Protein AF-A0AAV4APY5-F1 (afdb_monomer)

Solvent-accessible surface area (backbone atoms only — not comparable to full-atom values): 4426 Å² total; per-residue (Å²): 117,67,67,64,55,51,52,70,72,42,55,71,67,55,45,50,53,51,51,52,50,54,52,50,51,52,51,50,52,49,56,57,74,36,35,78,78,40,80,50,80,63,50,89,91,41,75,72,58,32,35,28,32,24,58,47,30,35,33,37,63,38,81,93,68,46,64,62,45,82,37,102,46,81,81,128

Organism: NCBI:txid259542

Radius of gyration: 19.42 Å; Cα contacts (8 Å, |Δi|>4): 87; chains: 1; bounding box: 52×24×44 Å

Secondary structure (DSSP, 8-state):
-HHHHHHHHS-HHHHHHHHHHHHHHHHHHHHHH-S-SEEE---GGGGGG-EEE-SSEEEES-SSS--EEE-SSS--

Structure (mmCIF, N/CA/C/O backbone):
data_AF-A0AAV4APY5-F1
#
_entry.id   AF-A0AAV4APY5-F1
#
loop_
_atom_site.group_PDB
_atom_site.id
_atom_site.type_symbol
_atom_site.label_atom_id
_atom_site.label_alt_id
_atom_site.label_comp_id
_atom_site.label_asym_id
_atom_site.label_entity_id
_atom_site.label_seq_id
_atom_site.pdbx_PDB_ins_code
_atom_site.Cartn_x
_atom_site.Cartn_y
_atom_site.Cartn_z
_atom_site.occupancy
_atom_site.B_iso_or_equiv
_atom_site.auth_seq_id
_atom_site.auth_comp_id
_atom_site.auth_asym_id
_atom_site.auth_atom_id
_atom_site.pdbx_PDB_model_num
ATOM 1 N N . MET A 1 1 ? -23.224 3.674 10.255 1.00 58.12 1 MET A N 1
ATOM 2 C CA . MET A 1 1 ? -22.941 3.780 11.712 1.00 58.12 1 MET A CA 1
ATOM 3 C C . MET A 1 1 ? -22.605 2.448 12.413 1.00 58.12 1 MET A C 1
ATOM 5 O O . MET A 1 1 ? -22.316 2.484 13.603 1.00 58.12 1 MET A O 1
ATOM 9 N N . GLY A 1 2 ? -22.608 1.284 11.743 1.00 82.75 2 GLY A N 1
ATOM 10 C CA . GLY A 1 2 ? -22.341 -0.006 12.411 1.00 82.75 2 GLY A CA 1
ATOM 11 C C . GLY A 1 2 ? -20.909 -0.167 12.937 1.00 82.75 2 GLY A C 1
ATOM 12 O O . GLY A 1 2 ? -20.712 -0.672 14.035 1.00 82.75 2 GLY A O 1
ATOM 13 N N . LEU A 1 3 ? -19.923 0.352 12.203 1.00 80.81 3 LEU A N 1
ATOM 14 C CA . LEU A 1 3 ? -18.499 0.191 12.515 1.00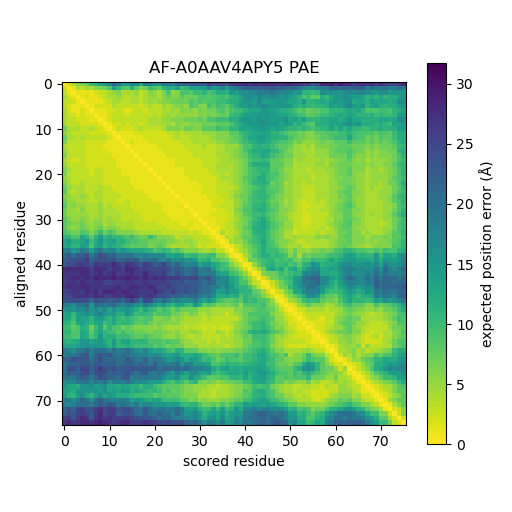 80.81 3 LEU A CA 1
ATOM 15 C C . LEU A 1 3 ? -18.083 0.954 13.786 1.00 80.81 3 LEU A C 1
ATOM 17 O O . LEU A 1 3 ? -17.439 0.393 14.665 1.00 80.81 3 LEU A O 1
ATOM 21 N N . ILE A 1 4 ? -18.554 2.196 13.940 1.00 86.25 4 ILE A N 1
ATOM 22 C CA . ILE A 1 4 ? -18.298 3.024 15.132 1.00 86.25 4 ILE A CA 1
ATOM 23 C C . ILE A 1 4 ? -18.939 2.395 16.375 1.00 86.25 4 ILE A C 1
ATOM 25 O O . ILE A 1 4 ? -18.296 2.281 17.415 1.00 86.25 4 ILE A O 1
ATOM 29 N N . ARG A 1 5 ? -20.197 1.942 16.271 1.00 89.00 5 ARG A N 1
ATOM 30 C CA . ARG A 1 5 ? -20.889 1.286 17.392 1.00 89.00 5 ARG A CA 1
ATOM 31 C C . ARG A 1 5 ? -20.230 -0.045 17.766 1.00 89.00 5 ARG A C 1
ATOM 33 O O . ARG A 1 5 ? -20.058 -0.308 18.951 1.00 89.00 5 ARG A O 1
ATOM 40 N N . GLY A 1 6 ? -19.818 -0.838 16.776 1.00 87.31 6 GLY A N 1
ATOM 41 C CA . GLY A 1 6 ? -19.097 -2.094 16.989 1.00 87.31 6 GLY A CA 1
ATOM 42 C C . GLY A 1 6 ? -17.735 -1.888 17.652 1.00 87.31 6 GLY A C 1
ATOM 43 O O . GLY A 1 6 ? -17.416 -2.575 18.617 1.00 87.31 6 GLY A O 1
ATOM 44 N N . PHE A 1 7 ? -16.970 -0.888 17.209 1.00 89.06 7 PHE A N 1
ATOM 45 C CA . PHE A 1 7 ? -15.684 -0.553 17.817 1.00 89.06 7 PHE A CA 1
ATOM 46 C C . PHE A 1 7 ? -15.841 -0.083 19.266 1.00 89.06 7 PHE A C 1
ATOM 48 O O . PHE A 1 7 ? -15.115 -0.545 20.139 1.00 89.06 7 PHE A O 1
ATOM 55 N N . LEU A 1 8 ? -16.811 0.794 19.555 1.00 89.44 8 LEU A N 1
ATOM 56 C CA . LEU A 1 8 ? -17.041 1.295 20.915 1.00 89.44 8 LEU A CA 1
ATOM 57 C C . LEU A 1 8 ? -17.442 0.179 21.891 1.00 89.44 8 LEU A C 1
ATOM 59 O O . LEU A 1 8 ? -16.945 0.169 23.020 1.00 89.44 8 LEU A O 1
ATOM 63 N N . ALA A 1 9 ? -18.279 -0.759 21.438 1.00 92.50 9 ALA A N 1
ATOM 64 C CA . ALA A 1 9 ? -18.771 -1.887 22.228 1.00 92.50 9 ALA A CA 1
ATOM 65 C C . ALA A 1 9 ? -17.750 -3.029 22.405 1.00 92.50 9 ALA A C 1
ATOM 67 O O . ALA A 1 9 ? -17.937 -3.882 23.272 1.00 92.50 9 ALA A O 1
ATOM 68 N N . ALA A 1 10 ? -16.676 -3.065 21.610 1.00 90.50 10 ALA A N 1
ATOM 69 C CA . ALA A 1 10 ? -15.654 -4.101 21.704 1.00 90.50 10 ALA A CA 1
ATOM 70 C C . ALA A 1 10 ? -14.812 -3.989 22.989 1.00 90.50 10 ALA A C 1
ATOM 72 O O . ALA A 1 10 ? -14.566 -2.899 23.523 1.00 90.50 10 ALA A O 1
ATOM 73 N N . ASN A 1 11 ? -14.3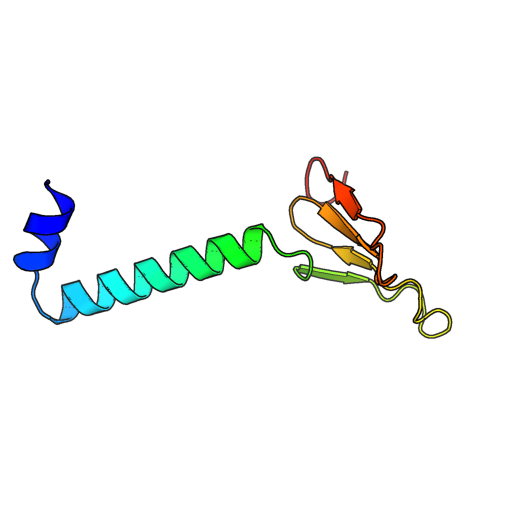12 -5.136 23.456 1.00 94.38 11 ASN A N 1
ATOM 74 C CA . ASN A 1 11 ? -13.330 -5.193 24.536 1.00 94.38 11 ASN A CA 1
ATOM 75 C C . ASN A 1 11 ? -11.974 -4.602 24.091 1.00 94.38 11 ASN A C 1
ATOM 77 O O . ASN A 1 11 ? -11.722 -4.382 22.904 1.00 94.38 11 ASN A O 1
ATOM 81 N N . THR A 1 12 ? -11.080 -4.335 25.047 1.00 93.44 12 THR A N 1
ATOM 82 C CA . THR A 1 12 ? -9.781 -3.693 24.773 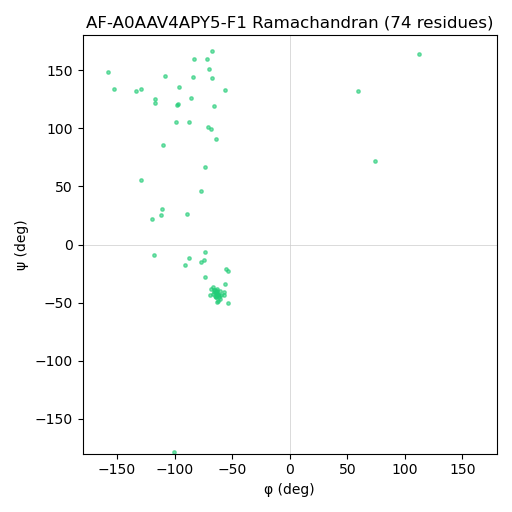1.00 93.44 12 THR A CA 1
ATOM 83 C C . THR A 1 12 ? -8.949 -4.468 23.751 1.00 93.44 12 THR A C 1
ATOM 85 O O . THR A 1 12 ? -8.380 -3.862 22.849 1.00 93.44 12 THR A O 1
ATOM 88 N N . LEU A 1 13 ? -8.932 -5.803 23.833 1.00 94.19 13 LEU A N 1
ATOM 89 C CA . LEU A 1 13 ? -8.210 -6.650 22.879 1.00 94.19 13 LEU A CA 1
ATOM 90 C C . LEU A 1 13 ? -8.763 -6.518 21.455 1.00 94.19 13 LEU A C 1
ATOM 92 O O . LEU A 1 13 ? -7.985 -6.375 20.517 1.00 94.19 13 LEU A O 1
ATOM 96 N N . GLY A 1 14 ? -10.088 -6.492 21.289 1.00 93.12 14 GLY A N 1
ATOM 97 C CA . GLY A 1 14 ? -10.727 -6.293 19.989 1.00 93.12 14 GLY A CA 1
ATOM 98 C C . GLY A 1 14 ? -10.414 -4.924 19.385 1.00 93.12 14 GLY A C 1
ATOM 99 O O . GLY A 1 14 ? -10.163 -4.822 18.187 1.00 93.12 14 GLY A O 1
ATOM 100 N N . LYS A 1 15 ? -10.350 -3.876 20.216 1.00 93.50 15 LYS A N 1
ATOM 101 C CA . LYS A 1 15 ? -9.953 -2.529 19.777 1.00 93.50 15 LYS A CA 1
ATOM 102 C C . LYS A 1 15 ? -8.500 -2.485 19.308 1.00 93.50 15 LYS A C 1
ATOM 104 O O . LYS A 1 15 ? -8.229 -1.912 18.257 1.00 93.50 15 LYS A O 1
ATOM 109 N N . VAL A 1 16 ? -7.585 -3.106 20.055 1.00 96.00 16 VAL A N 1
ATOM 110 C CA . VAL A 1 16 ? -6.167 -3.191 19.671 1.00 96.00 16 VAL A CA 1
ATOM 111 C C . VAL A 1 16 ? -6.016 -3.974 18.371 1.00 96.00 16 VAL A C 1
ATOM 113 O O . VAL A 1 16 ? -5.415 -3.458 17.437 1.00 96.00 16 VAL A O 1
ATOM 116 N N . ALA A 1 17 ? -6.628 -5.158 18.266 1.00 95.31 17 ALA A N 1
ATOM 117 C CA . ALA A 1 17 ? -6.583 -5.968 17.050 1.00 95.31 17 ALA A CA 1
ATOM 118 C C . ALA A 1 17 ? -7.110 -5.200 15.828 1.00 95.31 17 ALA A C 1
ATOM 120 O O . ALA A 1 17 ? -6.482 -5.216 14.772 1.00 95.31 17 ALA A O 1
ATOM 121 N N . PHE A 1 18 ? -8.222 -4.475 15.982 1.00 94.38 18 PHE A N 1
ATOM 122 C 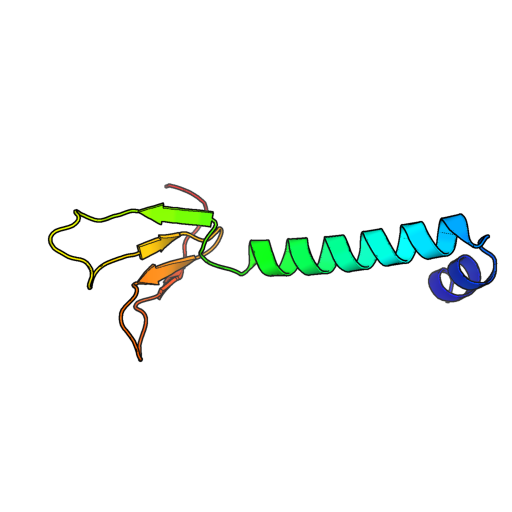CA . PHE A 1 18 ? -8.770 -3.635 14.920 1.00 94.38 18 PHE A CA 1
ATOM 123 C C . PHE A 1 18 ? -7.791 -2.538 14.480 1.00 94.38 18 PHE A C 1
ATOM 125 O O . PHE A 1 18 ? -7.573 -2.361 13.285 1.00 94.38 18 PHE A O 1
ATOM 132 N N . LEU A 1 19 ? -7.175 -1.820 15.425 1.00 95.25 19 LEU A N 1
ATOM 133 C CA . LEU A 1 19 ? -6.196 -0.776 15.105 1.00 95.25 19 LEU A CA 1
ATOM 134 C C . LEU A 1 19 ? -4.949 -1.351 14.428 1.00 95.25 19 LEU A C 1
ATOM 136 O O . LEU A 1 19 ? -4.461 -0.768 13.464 1.00 95.25 19 LEU A O 1
ATOM 140 N N . THR A 1 20 ? -4.457 -2.504 14.883 1.00 96.44 20 THR A N 1
ATOM 141 C CA . THR A 1 20 ? -3.323 -3.188 14.252 1.00 96.44 20 THR A CA 1
ATOM 142 C C . THR A 1 20 ? -3.645 -3.589 12.815 1.00 96.44 20 THR A C 1
ATOM 144 O O . THR A 1 20 ? -2.836 -3.336 11.928 1.00 96.44 20 THR A O 1
ATOM 147 N N . LEU A 1 21 ? -4.828 -4.159 12.567 1.00 96.06 21 LEU A N 1
ATOM 148 C CA . LEU A 1 21 ? -5.267 -4.517 11.216 1.00 96.06 21 LEU A CA 1
ATOM 149 C C . LEU A 1 21 ? -5.424 -3.287 10.322 1.00 96.06 21 LEU A C 1
ATOM 151 O O . LEU A 1 21 ? -5.003 -3.317 9.173 1.00 96.06 21 LEU A O 1
ATOM 155 N N . LEU A 1 22 ? -5.971 -2.191 10.852 1.00 95.12 22 LEU A N 1
ATOM 156 C CA . LEU A 1 22 ? -6.103 -0.942 10.107 1.00 95.12 22 LEU A CA 1
ATOM 157 C C . LEU A 1 22 ? -4.735 -0.388 9.683 1.00 95.12 22 LEU A C 1
ATOM 159 O O . LEU A 1 22 ? -4.565 0.036 8.545 1.00 95.12 22 LEU A O 1
ATOM 163 N N . VAL A 1 23 ? -3.751 -0.413 10.584 1.00 97.06 23 VAL A N 1
ATOM 164 C CA . VAL A 1 23 ? -2.377 0.012 10.280 1.00 97.06 23 VAL A CA 1
ATOM 165 C C . VAL A 1 23 ? -1.715 -0.930 9.273 1.00 97.06 23 VAL A C 1
ATOM 167 O O . VAL A 1 23 ? -1.069 -0.462 8.338 1.00 97.06 23 VAL A O 1
ATOM 170 N N . ALA A 1 24 ? -1.896 -2.244 9.424 1.00 96.69 24 ALA A N 1
ATOM 171 C CA . ALA A 1 24 ? -1.383 -3.228 8.474 1.00 96.69 24 ALA A CA 1
ATOM 172 C C . ALA A 1 24 ? -1.963 -3.019 7.067 1.00 96.69 24 ALA A C 1
ATOM 174 O O . ALA A 1 24 ? -1.223 -3.089 6.092 1.00 96.69 24 ALA A O 1
ATOM 175 N N . GLU A 1 25 ? -3.251 -2.689 6.961 1.00 96.06 25 GLU A N 1
ATOM 176 C CA . GLU A 1 25 ? -3.902 -2.397 5.682 1.00 96.06 25 GLU A CA 1
ATOM 177 C C . GLU A 1 25 ? -3.334 -1.132 5.023 1.00 96.06 25 GLU A C 1
ATOM 179 O O . GLU A 1 25 ? -3.092 -1.111 3.817 1.00 96.06 25 GLU A O 1
ATOM 184 N N . LEU A 1 26 ? -3.036 -0.092 5.809 1.00 95.81 26 LEU A N 1
ATOM 185 C CA . LEU A 1 26 ? -2.364 1.105 5.295 1.00 95.81 26 LEU A CA 1
ATOM 186 C C . LEU A 1 26 ? -0.963 0.785 4.765 1.00 95.81 26 LEU A C 1
ATOM 188 O O . LEU A 1 26 ? -0.591 1.267 3.696 1.00 95.81 26 LEU A O 1
ATOM 192 N N . PHE A 1 27 ? -0.192 -0.044 5.473 1.00 94.31 27 PHE A N 1
ATOM 193 C CA . PHE A 1 27 ? 1.111 -0.488 4.979 1.00 94.31 27 PHE A CA 1
ATOM 194 C C . PHE A 1 27 ? 0.986 -1.356 3.730 1.00 94.31 27 PHE A C 1
ATOM 196 O O . PHE A 1 27 ? 1.766 -1.173 2.803 1.00 94.31 27 PHE A O 1
ATOM 203 N N . ASN A 1 28 ? -0.014 -2.233 3.661 1.00 92.44 28 ASN A N 1
ATOM 204 C CA . ASN A 1 28 ? -0.288 -3.035 2.474 1.00 92.44 28 ASN A CA 1
ATOM 205 C C . ASN A 1 28 ? -0.582 -2.146 1.253 1.00 92.44 28 ASN A C 1
ATOM 207 O O . ASN A 1 28 ? -0.015 -2.353 0.182 1.00 92.44 28 ASN A O 1
ATOM 211 N N . TRP A 1 29 ? -1.389 -1.096 1.432 1.00 90.25 29 TRP A N 1
ATOM 212 C CA . TRP A 1 29 ? -1.652 -0.099 0.393 1.00 90.25 29 TRP A CA 1
ATOM 213 C C . TRP A 1 29 ? -0.391 0.667 -0.033 1.00 90.25 29 TRP A C 1
ATOM 215 O O . TRP A 1 29 ? -0.142 0.869 -1.224 1.00 90.25 29 TRP A O 1
ATOM 225 N N . LEU A 1 30 ? 0.440 1.079 0.928 1.00 89.06 30 LEU A N 1
ATOM 226 C CA . LEU A 1 30 ? 1.713 1.733 0.625 1.00 89.06 30 LEU A CA 1
ATOM 227 C C . LEU A 1 30 ? 2.634 0.798 -0.157 1.00 89.06 30 LEU A C 1
ATOM 229 O O . LEU A 1 30 ? 3.118 1.189 -1.212 1.00 89.06 30 LEU A O 1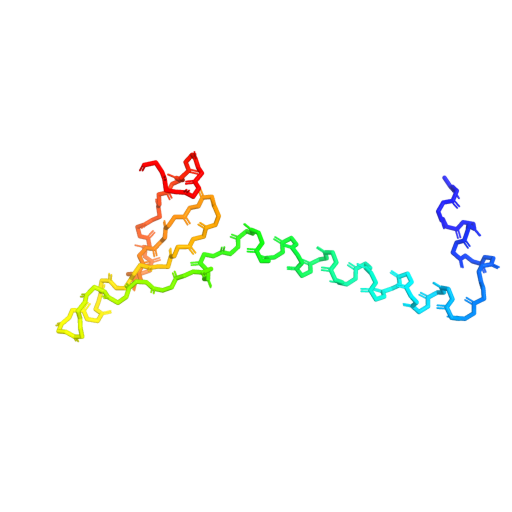
ATOM 233 N N . CYS A 1 31 ? 2.811 -0.448 0.289 1.00 85.94 31 CYS A N 1
ATOM 234 C CA . CYS A 1 31 ? 3.576 -1.449 -0.447 1.00 85.94 31 CYS A CA 1
ATOM 235 C C . CYS A 1 31 ? 3.048 -1.573 -1.876 1.00 85.94 31 CYS A C 1
ATOM 237 O O . CYS A 1 31 ? 3.818 -1.421 -2.813 1.00 85.94 31 CYS A O 1
ATOM 239 N N . PHE A 1 32 ? 1.741 -1.739 -2.064 1.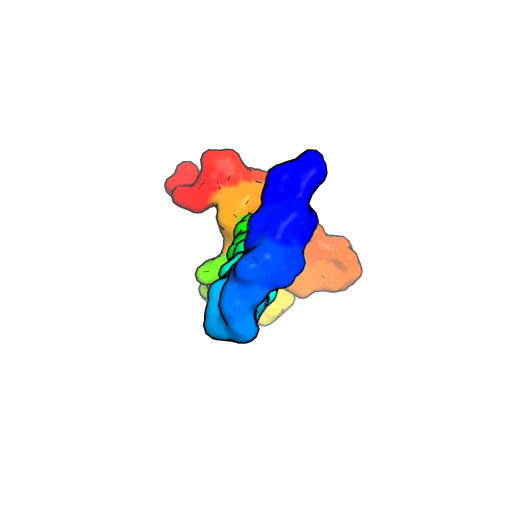00 84.00 32 PHE A N 1
ATOM 240 C CA . PHE A 1 32 ? 1.120 -1.874 -3.383 1.00 84.00 32 PHE A CA 1
ATOM 241 C C . PHE A 1 32 ? 1.405 -0.709 -4.344 1.00 84.00 32 PHE A C 1
ATOM 243 O O . PHE A 1 32 ? 1.519 -0.921 -5.549 1.00 84.00 32 PHE A O 1
ATOM 250 N N . THR A 1 33 ? 1.527 0.514 -3.826 1.00 83.25 33 THR A N 1
ATOM 251 C CA . THR A 1 33 ? 1.788 1.713 -4.639 1.00 83.25 33 THR A CA 1
ATOM 252 C C . THR A 1 33 ? 3.274 2.030 -4.816 1.00 83.25 33 THR A C 1
ATOM 254 O O . THR A 1 33 ? 3.623 2.791 -5.717 1.00 83.25 33 THR A O 1
ATOM 257 N N . LEU A 1 34 ? 4.163 1.477 -3.991 1.00 81.88 34 LEU A N 1
ATOM 258 C CA . LEU A 1 34 ? 5.609 1.690 -4.080 1.00 81.88 34 LEU A CA 1
ATOM 259 C C . LEU A 1 34 ? 6.281 0.763 -5.104 1.00 81.88 34 LEU A C 1
ATOM 261 O O . LEU A 1 34 ? 5.761 -0.294 -5.462 1.00 81.88 34 LEU A O 1
ATOM 265 N N . ASN A 1 35 ? 7.473 1.171 -5.553 1.00 74.44 35 ASN A N 1
ATOM 266 C CA . ASN A 1 35 ? 8.201 0.523 -6.650 1.00 74.44 35 ASN A CA 1
ATOM 267 C C . ASN A 1 35 ? 9.479 -0.186 -6.212 1.00 74.44 35 ASN A C 1
ATOM 269 O O . ASN A 1 35 ? 10.404 -0.333 -7.001 1.00 74.44 35 ASN A O 1
ATOM 273 N N . ASP A 1 36 ? 9.530 -0.594 -4.948 1.00 74.31 36 ASP A N 1
ATOM 274 C CA . ASP A 1 36 ? 10.695 -1.243 -4.342 1.00 74.31 36 ASP A CA 1
ATOM 275 C C . ASP A 1 36 ? 10.411 -2.722 -4.022 1.00 74.31 36 ASP A C 1
ATOM 277 O O . ASP A 1 36 ? 10.901 -3.284 -3.047 1.00 74.31 36 ASP A O 1
ATOM 281 N N . TRP A 1 37 ? 9.549 -3.364 -4.823 1.00 76.19 37 TRP A N 1
ATOM 282 C CA . TRP A 1 37 ? 9.258 -4.800 -4.694 1.00 76.19 37 TRP A CA 1
ATOM 283 C C . TRP A 1 37 ? 10.414 -5.659 -5.199 1.00 76.19 37 TRP A C 1
ATOM 285 O O . TRP A 1 37 ? 10.605 -6.784 -4.739 1.00 76.19 37 TRP A O 1
ATOM 295 N N . GLY A 1 38 ? 11.183 -5.135 -6.152 1.00 70.06 38 GLY A N 1
ATOM 296 C CA . GLY A 1 38 ? 12.407 -5.744 -6.637 1.00 70.06 38 GLY A CA 1
ATOM 297 C C . GLY A 1 38 ? 13.367 -4.686 -7.163 1.00 70.06 38 GLY A C 1
ATOM 298 O O . GLY A 1 38 ? 12.976 -3.809 -7.931 1.00 70.06 38 GLY A O 1
ATOM 299 N N . LEU A 1 39 ? 14.633 -4.800 -6.773 1.00 64.25 39 LEU A N 1
ATOM 300 C CA . LEU A 1 39 ? 15.729 -4.019 -7.334 1.00 64.25 39 LEU A CA 1
ATOM 301 C C . LEU A 1 39 ? 16.422 -4.875 -8.392 1.00 64.25 39 LEU A C 1
ATOM 303 O O . LEU A 1 39 ? 16.916 -5.962 -8.086 1.00 64.25 39 LEU A O 1
ATOM 307 N N . TYR A 1 40 ? 16.458 -4.406 -9.638 1.00 61.62 40 TYR A N 1
ATOM 308 C CA . TYR A 1 40 ? 17.322 -5.010 -10.649 1.00 61.62 40 TYR A CA 1
ATOM 309 C C . TYR A 1 40 ? 18.591 -4.169 -10.754 1.00 61.62 40 TYR A C 1
ATOM 311 O O . TYR A 1 40 ? 18.575 -3.075 -11.320 1.00 61.62 40 TYR A O 1
ATOM 319 N N . ASP A 1 41 ? 19.696 -4.679 -10.209 1.00 53.56 41 ASP A N 1
ATOM 320 C CA . ASP A 1 41 ? 21.018 -4.109 -10.461 1.00 53.56 41 ASP A CA 1
ATOM 321 C C . ASP A 1 41 ? 21.376 -4.364 -11.930 1.00 53.56 41 ASP A C 1
ATOM 323 O O . ASP A 1 41 ? 21.813 -5.449 -12.325 1.00 53.56 41 ASP A O 1
ATOM 327 N N . THR A 1 42 ? 21.199 -3.354 -12.778 1.00 52.84 42 THR A N 1
ATOM 328 C CA . THR A 1 42 ? 21.691 -3.369 -14.158 1.00 52.84 42 THR A CA 1
ATOM 329 C C . THR A 1 42 ? 23.212 -3.191 -14.172 1.00 52.84 42 THR A C 1
ATOM 331 O O . THR A 1 42 ? 23.703 -2.186 -14.664 1.00 52.84 42 THR A O 1
ATOM 334 N N . ARG A 1 43 ? 23.964 -4.172 -13.653 1.00 48.53 43 ARG A N 1
ATOM 335 C CA . ARG A 1 43 ? 25.437 -4.174 -13.512 1.00 48.53 43 ARG A CA 1
ATOM 336 C C . ARG A 1 43 ? 25.995 -3.023 -12.651 1.00 48.53 43 ARG A C 1
ATOM 338 O O . ARG A 1 43 ? 25.736 -1.850 -12.878 1.00 48.53 43 ARG A O 1
ATOM 345 N N . ILE A 1 44 ? 26.886 -3.379 -11.726 1.00 52.84 44 ILE A N 1
ATOM 346 C CA . ILE A 1 44 ? 27.572 -2.471 -10.782 1.00 52.84 44 ILE A CA 1
ATOM 347 C C . ILE A 1 44 ? 28.329 -1.320 -11.491 1.00 52.84 44 ILE A C 1
ATOM 349 O O . ILE A 1 44 ? 28.569 -0.277 -10.897 1.00 52.84 44 ILE A O 1
ATOM 353 N N . GLU A 1 45 ? 28.657 -1.467 -12.779 1.00 54.34 45 GLU A N 1
ATOM 354 C CA . GLU A 1 45 ? 29.323 -0.432 -13.586 1.00 54.34 45 GLU A CA 1
ATOM 355 C C . GLU A 1 45 ? 28.407 0.742 -14.009 1.00 54.34 45 GLU A C 1
ATOM 357 O O . GLU A 1 45 ? 28.926 1.768 -14.436 1.00 54.34 45 GLU A O 1
ATOM 362 N N . ASN A 1 46 ? 27.073 0.640 -13.868 1.00 53.97 46 ASN A N 1
ATOM 363 C CA . ASN A 1 46 ? 26.091 1.659 -14.289 1.00 53.97 46 ASN A CA 1
ATOM 364 C C . ASN A 1 46 ? 25.098 2.032 -13.165 1.00 53.97 46 ASN A C 1
ATOM 366 O O . ASN A 1 46 ? 23.881 1.969 -13.346 1.00 53.97 46 ASN A O 1
ATOM 370 N N . ASP A 1 47 ? 25.609 2.451 -12.005 1.00 55.47 47 ASP A N 1
ATOM 371 C CA . ASP A 1 47 ? 24.817 2.832 -10.814 1.00 55.47 47 ASP A CA 1
ATOM 372 C C . ASP A 1 47 ? 23.733 3.909 -11.092 1.00 55.47 47 ASP A C 1
ATOM 374 O O . ASP A 1 47 ? 22.709 3.977 -10.415 1.00 55.47 47 ASP A O 1
ATOM 378 N N . GLY A 1 48 ? 23.897 4.704 -12.159 1.00 56.09 48 GLY A N 1
ATOM 379 C CA . GLY A 1 48 ? 22.919 5.708 -12.604 1.00 56.09 48 GLY A CA 1
ATOM 380 C C . GLY A 1 48 ? 21.651 5.163 -13.284 1.00 56.09 48 GLY A C 1
ATOM 381 O O . GLY A 1 48 ? 20.751 5.946 -13.574 1.00 56.09 48 GLY A O 1
ATOM 382 N N . ASN A 1 49 ? 21.563 3.851 -13.544 1.00 60.72 49 ASN A N 1
ATOM 383 C CA . ASN A 1 49 ? 20.440 3.214 -14.250 1.00 60.72 49 ASN A CA 1
ATOM 384 C C . ASN A 1 49 ? 19.699 2.159 -13.411 1.00 60.72 49 ASN A C 1
ATOM 386 O O . ASN A 1 49 ? 19.020 1.299 -13.970 1.00 60.72 49 ASN A O 1
ATOM 390 N N . LYS A 1 50 ? 19.796 2.210 -12.077 1.00 66.69 50 LYS A N 1
ATOM 391 C CA . LYS A 1 50 ? 18.979 1.352 -11.206 1.00 66.69 50 LYS A CA 1
ATOM 392 C C . LYS A 1 50 ? 17.491 1.547 -11.510 1.00 66.69 50 LYS A C 1
ATOM 394 O O . LYS A 1 50 ? 17.022 2.678 -11.621 1.00 66.69 50 LYS A O 1
ATOM 399 N N . ILE A 1 51 ? 16.763 0.441 -11.651 1.00 72.69 51 ILE A N 1
ATOM 400 C CA . ILE A 1 51 ? 15.314 0.434 -11.882 1.00 72.69 51 ILE A CA 1
ATOM 401 C C . ILE A 1 51 ? 14.658 -0.253 -10.687 1.00 72.69 51 ILE A C 1
ATOM 403 O O . ILE A 1 51 ? 14.963 -1.412 -10.388 1.00 72.69 51 ILE A O 1
ATOM 407 N N . GLY A 1 52 ? 1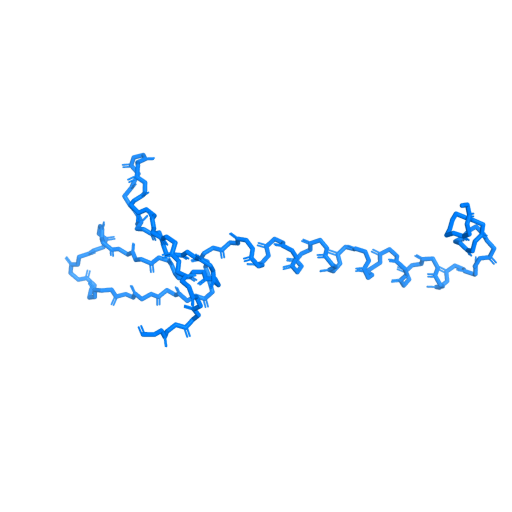3.763 0.471 -10.018 1.00 75.56 52 GLY A N 1
ATOM 408 C CA . GLY A 1 52 ? 12.863 -0.078 -9.014 1.00 75.56 52 GLY A CA 1
ATOM 409 C C . GLY A 1 52 ? 11.616 -0.642 -9.686 1.00 75.56 52 GLY A C 1
ATOM 410 O O . GLY A 1 52 ? 10.952 0.059 -10.456 1.00 75.56 52 GLY A O 1
ATOM 411 N N . TYR A 1 53 ? 11.307 -1.906 -9.409 1.00 77.31 53 TYR A N 1
ATOM 412 C CA . TYR A 1 53 ? 10.103 -2.576 -9.890 1.00 77.31 53 TYR A CA 1
ATOM 413 C C . TYR A 1 53 ? 9.022 -2.540 -8.813 1.00 77.31 53 TYR A C 1
ATOM 415 O O . TYR A 1 53 ? 9.206 -3.064 -7.714 1.00 77.31 53 TYR A O 1
ATOM 423 N N . GLY A 1 54 ? 7.879 -1.944 -9.141 1.00 78.31 54 GLY A N 1
ATOM 424 C CA . GLY A 1 54 ? 6.640 -2.044 -8.378 1.00 78.31 54 GLY A CA 1
ATOM 425 C C . GLY A 1 54 ? 5.662 -3.038 -8.975 1.00 78.31 54 GLY A C 1
ATOM 426 O O . GLY A 1 54 ? 5.924 -3.668 -9.997 1.00 78.31 54 GLY A O 1
ATOM 427 N N . VAL A 1 55 ? 4.496 -3.146 -8.340 1.00 79.06 55 VAL A N 1
ATOM 428 C CA . VAL A 1 55 ? 3.404 -3.998 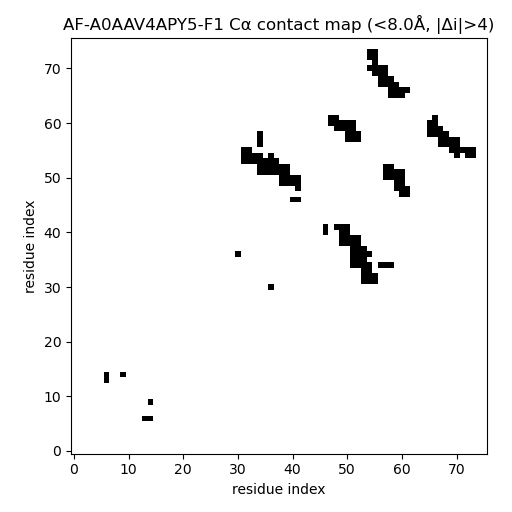-8.837 1.00 79.06 55 VAL A CA 1
ATOM 429 C C . VAL A 1 55 ? 2.810 -3.439 -10.136 1.00 79.06 55 VAL A C 1
ATOM 431 O O . VAL A 1 55 ? 2.484 -4.206 -11.036 1.00 79.06 55 VAL A O 1
ATOM 434 N N . TRP A 1 56 ? 2.695 -2.110 -10.233 1.00 79.06 56 TRP A N 1
ATOM 435 C CA . TRP A 1 56 ? 1.971 -1.415 -11.312 1.00 79.06 56 TRP A CA 1
ATOM 436 C C . TRP A 1 56 ? 2.834 -0.506 -12.163 1.00 79.06 56 TRP A C 1
ATOM 438 O O . TRP A 1 56 ? 2.353 0.052 -13.139 1.00 79.06 56 TRP A O 1
ATOM 448 N N . ARG A 1 57 ? 4.081 -0.281 -11.764 1.00 79.19 57 ARG A N 1
ATOM 449 C CA . ARG A 1 57 ? 4.980 0.635 -12.454 1.00 79.19 57 ARG A CA 1
ATOM 450 C C . ARG A 1 57 ? 6.421 0.284 -12.129 1.00 79.19 57 ARG A C 1
ATOM 452 O O . ARG A 1 57 ? 6.720 -0.171 -11.024 1.00 79.19 57 ARG A O 1
ATOM 459 N N . LEU A 1 58 ? 7.311 0.521 -13.075 1.00 80.81 58 LEU A N 1
ATOM 460 C CA . LEU A 1 58 ? 8.751 0.550 -12.838 1.00 80.81 58 LEU A CA 1
ATOM 461 C C . LEU A 1 58 ? 9.225 1.992 -12.927 1.00 80.81 58 LEU A C 1
ATOM 463 O O . LEU A 1 58 ? 8.684 2.763 -13.715 1.00 80.81 58 LEU A O 1
ATOM 467 N N . CYS A 1 59 ? 10.205 2.366 -12.115 1.00 77.50 59 CYS A N 1
ATOM 468 C CA . CYS A 1 59 ? 10.784 3.705 -12.131 1.00 77.50 59 CYS A CA 1
ATOM 469 C C . CYS A 1 59 ? 12.307 3.616 -12.117 1.00 77.50 59 CYS A C 1
ATOM 471 O O . CYS A 1 59 ? 12.886 2.880 -11.317 1.00 77.50 59 CYS A O 1
ATOM 473 N N . GLY A 1 60 ? 12.951 4.373 -13.004 1.00 76.88 60 GLY A N 1
ATOM 474 C CA . GLY A 1 60 ? 14.399 4.567 -12.968 1.00 76.88 60 GLY A CA 1
ATOM 475 C C . GLY A 1 60 ? 14.843 5.454 -11.799 1.00 76.88 60 GLY A C 1
ATOM 476 O O . GLY A 1 60 ? 14.065 6.247 -11.280 1.00 76.88 60 GLY A O 1
ATOM 477 N N . ASN A 1 61 ? 16.116 5.352 -11.426 1.00 70.75 61 ASN A N 1
ATOM 478 C CA . ASN A 1 61 ? 16.745 6.115 -10.342 1.00 70.75 61 ASN A CA 1
ATOM 479 C C . ASN A 1 61 ? 17.348 7.459 -10.809 1.00 70.75 61 ASN A C 1
ATOM 481 O O . ASN A 1 61 ? 18.327 7.943 -10.244 1.00 70.75 61 ASN A O 1
ATOM 485 N N . GLN A 1 62 ? 16.820 8.034 -11.894 1.00 64.94 62 GLN A N 1
ATOM 486 C CA . GLN A 1 62 ? 17.270 9.331 -12.398 1.00 64.94 62 GLN A CA 1
ATOM 487 C C . GLN A 1 62 ? 16.485 10.433 -11.684 1.00 64.94 62 GLN A C 1
ATOM 489 O O . GLN A 1 62 ? 15.310 10.630 -11.959 1.00 64.94 62 GLN A O 1
ATOM 494 N N . GLU A 1 63 ? 17.117 11.140 -10.751 1.00 60.59 63 GLU A N 1
ATOM 495 C CA . GLU A 1 63 ? 16.557 12.376 -10.192 1.00 60.59 63 GLU A CA 1
ATOM 496 C C . GLU A 1 63 ? 16.894 13.571 -11.106 1.00 60.59 63 GLU A C 1
ATOM 498 O O . GLU A 1 63 ? 17.994 13.612 -11.668 1.00 60.59 63 GLU A O 1
ATOM 503 N N . PRO A 1 64 ? 16.004 14.571 -11.262 1.00 62.09 64 PRO A N 1
ATOM 504 C CA . PRO A 1 64 ? 14.706 14.745 -10.596 1.00 62.09 64 PRO A CA 1
ATOM 505 C C . PRO A 1 64 ? 13.529 14.051 -11.301 1.00 62.09 64 PRO A C 1
ATOM 507 O O . PRO A 1 64 ? 12.453 13.963 -10.713 1.00 62.09 64 PRO A O 1
ATOM 510 N N . ASP A 1 65 ? 13.729 13.577 -12.533 1.00 64.81 65 ASP A N 1
ATOM 511 C CA . ASP A 1 65 ? 12.688 12.997 -13.383 1.00 64.81 65 ASP A CA 1
ATOM 512 C C . ASP A 1 65 ? 12.901 11.484 -13.537 1.00 64.81 65 ASP A C 1
ATOM 514 O O . ASP A 1 65 ? 13.529 11.030 -14.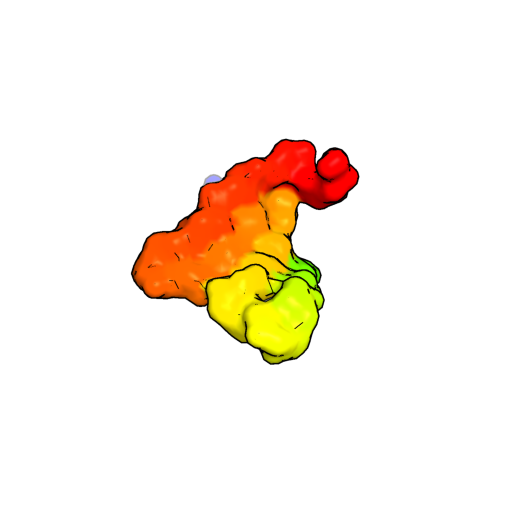503 1.00 64.81 65 ASP A O 1
ATOM 518 N N . PRO A 1 66 ? 12.393 10.671 -12.593 1.00 69.25 66 PRO A N 1
ATOM 519 C CA . PRO A 1 66 ? 12.478 9.230 -12.714 1.00 69.25 66 PRO A CA 1
ATOM 520 C C . PRO A 1 66 ? 11.634 8.807 -13.914 1.00 69.25 66 PRO A C 1
ATOM 522 O O . PRO A 1 66 ? 10.424 9.031 -13.953 1.00 69.25 66 PRO A O 1
ATOM 525 N N . ASN A 1 67 ? 12.273 8.181 -14.903 1.00 74.62 67 ASN A N 1
ATOM 526 C CA . ASN A 1 67 ? 11.579 7.571 -16.033 1.00 74.62 67 ASN A CA 1
ATOM 527 C C . ASN A 1 67 ? 10.703 6.424 -15.512 1.00 74.62 67 ASN A C 1
ATOM 529 O O . ASN A 1 67 ? 11.169 5.293 -15.355 1.00 74.62 67 ASN A O 1
ATOM 533 N N . CYS A 1 68 ? 9.453 6.749 -15.188 1.00 79.25 68 CYS A N 1
ATOM 534 C CA . CYS A 1 68 ? 8.453 5.812 -14.712 1.00 79.25 68 CYS A CA 1
ATOM 535 C C . CYS A 1 68 ? 7.578 5.341 -15.870 1.00 79.25 68 CYS A C 1
ATOM 537 O O . CYS A 1 68 ? 7.134 6.139 -16.695 1.00 79.25 68 CYS A O 1
ATOM 539 N N . GLN A 1 69 ? 7.321 4.041 -15.914 1.00 82.56 69 GLN A N 1
ATOM 540 C CA . GLN A 1 69 ? 6.441 3.419 -16.893 1.00 82.56 69 GLN A CA 1
ATOM 541 C C . GLN A 1 69 ? 5.432 2.548 -16.160 1.00 82.56 69 GLN A C 1
ATOM 543 O O . GLN A 1 69 ? 5.811 1.787 -15.266 1.00 82.56 69 GLN A O 1
ATOM 548 N N . ASP A 1 70 ? 4.165 2.673 -16.542 1.00 83.75 70 ASP A N 1
ATOM 549 C CA . ASP A 1 70 ? 3.110 1.797 -16.051 1.00 83.75 70 ASP A CA 1
ATOM 550 C C . ASP A 1 70 ? 3.323 0.377 -16.593 1.00 83.75 70 ASP A C 1
ATOM 552 O O . ASP A 1 70 ? 3.779 0.171 -17.720 1.00 83.75 70 ASP A O 1
ATOM 556 N N . LEU A 1 71 ? 3.007 -0.605 -15.758 1.00 74.56 71 LEU A N 1
ATOM 557 C CA . LEU A 1 71 ? 3.073 -2.024 -16.058 1.00 74.56 71 LEU A CA 1
ATOM 558 C C . LEU A 1 71 ? 1.664 -2.603 -15.971 1.00 74.56 71 LEU A C 1
ATOM 560 O O . LEU A 1 71 ? 1.032 -2.544 -14.915 1.00 74.56 71 LEU A O 1
ATOM 564 N N . ASP A 1 72 ? 1.212 -3.256 -17.039 1.00 68.38 72 ASP A N 1
ATOM 565 C CA . ASP A 1 72 ? -0.028 -4.046 -17.057 1.00 68.38 72 ASP A CA 1
ATOM 566 C C . ASP A 1 72 ? 0.163 -5.415 -16.360 1.00 68.38 72 ASP A C 1
ATOM 568 O O . ASP A 1 72 ? -0.229 -6.469 -16.861 1.00 68.38 72 ASP A O 1
ATOM 572 N N . GLY A 1 73 ? 0.794 -5.401 -15.181 1.00 58.50 73 GLY A N 1
ATOM 573 C CA . GLY A 1 73 ? 1.078 -6.568 -14.347 1.00 58.50 73 GLY A CA 1
ATOM 574 C C . GLY A 1 73 ? 2.564 -6.921 -14.219 1.00 58.50 73 GLY A C 1
ATOM 575 O O . GLY A 1 73 ? 3.426 -6.475 -14.977 1.00 58.50 73 GLY A O 1
ATOM 576 N N . TRP A 1 74 ? 2.876 -7.754 -13.222 1.00 51.53 74 TRP A N 1
ATOM 577 C CA . TRP A 1 74 ? 4.233 -8.240 -12.977 1.00 51.53 74 TRP A CA 1
ATOM 578 C C . TRP A 1 74 ? 4.635 -9.240 -14.071 1.00 51.53 74 TRP A C 1
ATOM 580 O O . TRP A 1 74 ? 4.274 -10.415 -13.996 1.00 51.53 74 TRP A O 1
ATOM 590 N N . ARG A 1 75 ? 5.429 -8.768 -15.045 1.00 46.66 75 ARG A N 1
ATOM 591 C CA . ARG A 1 75 ? 6.167 -9.576 -16.037 1.00 46.66 75 ARG A CA 1
ATOM 592 C C . ARG A 1 75 ? 5.304 -10.193 -17.159 1.00 46.66 75 ARG A C 1
ATOM 594 O O . ARG A 1 75 ? 5.146 -11.413 -17.210 1.00 46.66 75 ARG A O 1
ATOM 601 N N . LEU A 1 76 ? 4.820 -9.351 -18.080 1.00 44.34 76 LEU A N 1
ATOM 602 C CA . LEU A 1 76 ? 4.532 -9.753 -19.469 1.00 44.34 76 LEU A CA 1
ATOM 603 C C . LEU A 1 76 ? 5.799 -9.638 -20.325 1.00 44.34 76 LEU A C 1
ATOM 605 O O . LEU A 1 76 ? 6.508 -8.617 -20.176 1.00 44.34 76 LEU A O 1
#

Mean predicted aligned error: 9.58 Å

Sequence (76 aa):
MGLIRGFLAANTLGKVAFLTLLVAELFNWLCFTLNDWGLYDTRIENDGNKIGYGVWRLCGNQEPDPNCQDLDGWRL

Foldseek 3Di:
DVVVVVLVPDDPVVVVVVVVVVVVVVVVVVQQPDQQPDWDDPDPVCPQFIWGHHQFWIWGPDPPDTPIDTDPGDDD

Nearest PDB structures (foldseek):
  9b61-assembly1_F  TM=6.452E-01  e=3.182E-01  Mus musculus
  8piv-assembly1_G  TM=6.133E-01  e=2.625E-01  Rattus norvegicus
  7zn7-assembly1_A  TM=6.961E-01  e=8.944E+00  Homo sapiens

pLDDT: mean 77.35, std 15.04, range [44.34, 97.06]